Protein AF-A0A5K0UVN3-F1 (afdb_monomer_lite)

Structure (mmCIF, N/CA/C/O backbone):
data_AF-A0A5K0UVN3-F1
#
_entry.id   AF-A0A5K0UVN3-F1
#
loop_
_atom_site.group_PDB
_atom_site.id
_atom_site.type_symbol
_atom_site.label_atom_id
_atom_site.label_alt_id
_atom_site.label_comp_id
_atom_site.label_asym_id
_atom_site.label_entity_id
_atom_site.label_seq_id
_atom_site.pdbx_PDB_ins_code
_atom_site.Cartn_x
_atom_site.Cartn_y
_atom_site.Cartn_z
_atom_site.occupancy
_atom_site.B_iso_or_equiv
_atom_site.auth_seq_id
_atom_site.auth_comp_id
_atom_site.auth_asym_id
_atom_site.auth_atom_id
_atom_site.pdbx_PDB_model_num
ATOM 1 N N . TYR A 1 1 ? -5.359 -2.147 7.368 1.00 88.94 1 TYR A N 1
ATOM 2 C CA . TYR A 1 1 ? -5.674 -1.573 8.697 1.00 88.94 1 TYR A CA 1
ATOM 3 C C . TYR A 1 1 ? -7.165 -1.374 8.933 1.00 88.94 1 TYR A C 1
ATOM 5 O O . TYR A 1 1 ? -7.686 -2.011 9.836 1.00 88.94 1 TYR A O 1
ATOM 13 N N . LEU A 1 2 ? -7.871 -0.566 8.130 1.00 94.00 2 LEU A N 1
ATOM 14 C CA . LEU A 1 2 ? -9.303 -0.267 8.345 1.00 94.00 2 LEU A CA 1
ATOM 15 C C . LEU A 1 2 ? -10.205 -1.514 8.411 1.00 94.00 2 LEU A C 1
ATOM 17 O O . LEU A 1 2 ? -11.134 -1.569 9.212 1.00 94.00 2 LEU A O 1
ATOM 21 N N . SER A 1 3 ? -9.888 -2.531 7.608 1.00 93.94 3 SER A N 1
ATOM 22 C CA . SER A 1 3 ? -10.585 -3.822 7.547 1.00 93.94 3 SER A CA 1
ATOM 23 C C . SER A 1 3 ? -10.281 -4.769 8.719 1.00 93.94 3 SER A C 1
ATOM 25 O O . SER A 1 3 ? -10.856 -5.854 8.783 1.00 93.94 3 SER A O 1
ATOM 27 N N . ASN A 1 4 ? -9.357 -4.404 9.614 1.00 94.00 4 ASN A N 1
ATOM 28 C CA . ASN A 1 4 ? -8.764 -5.287 10.624 1.00 94.00 4 ASN A CA 1
ATOM 29 C C . ASN A 1 4 ? -8.261 -6.636 10.065 1.00 94.00 4 ASN A C 1
ATOM 31 O O . ASN A 1 4 ? -8.396 -7.669 10.703 1.00 94.00 4 ASN A O 1
ATOM 35 N N . GLY A 1 5 ? -7.710 -6.637 8.847 1.00 91.12 5 GLY A N 1
ATOM 36 C CA . GLY A 1 5 ? -7.170 -7.848 8.215 1.00 91.12 5 GLY A CA 1
ATOM 37 C C . GLY A 1 5 ? -8.176 -8.643 7.383 1.00 91.12 5 GLY A C 1
ATOM 38 O O . GLY A 1 5 ? -7.783 -9.593 6.723 1.00 91.12 5 GLY A O 1
ATOM 39 N N . ARG A 1 6 ? -9.450 -8.227 7.320 1.00 93.19 6 ARG A N 1
ATOM 40 C CA . ARG A 1 6 ? -10.454 -8.872 6.447 1.00 93.19 6 ARG A CA 1
ATOM 41 C C . ARG A 1 6 ? -10.160 -8.725 4.956 1.00 93.19 6 ARG A C 1
ATOM 43 O O . ARG A 1 6 ? -10.609 -9.541 4.163 1.00 93.19 6 ARG A O 1
ATOM 50 N N . PHE A 1 7 ? -9.435 -7.672 4.586 1.00 94.00 7 PHE A N 1
ATOM 51 C CA . PHE A 1 7 ? -8.921 -7.479 3.232 1.00 94.00 7 PHE A CA 1
ATOM 52 C C . PHE A 1 7 ? -7.403 -7.588 3.270 1.00 94.00 7 PHE A C 1
ATOM 54 O O . PHE A 1 7 ? -6.763 -6.864 4.042 1.00 94.00 7 PHE A O 1
ATOM 61 N N . ALA A 1 8 ? -6.862 -8.484 2.447 1.00 92.00 8 ALA A N 1
ATOM 62 C CA . ALA A 1 8 ? -5.431 -8.659 2.265 1.00 92.00 8 ALA A CA 1
ATOM 63 C C . ALA A 1 8 ? -4.870 -7.565 1.347 1.00 92.00 8 ALA A C 1
ATOM 65 O O . ALA A 1 8 ? -5.533 -7.128 0.405 1.00 92.00 8 ALA A O 1
ATOM 66 N N . ALA A 1 9 ? -3.646 -7.119 1.628 1.00 90.75 9 ALA A N 1
ATOM 67 C CA . ALA A 1 9 ? -2.894 -6.320 0.670 1.00 90.75 9 ALA A CA 1
ATOM 68 C C . ALA A 1 9 ? -2.418 -7.236 -0.466 1.00 90.75 9 ALA A C 1
ATOM 70 O O . ALA A 1 9 ? -1.975 -8.351 -0.204 1.00 90.75 9 ALA A O 1
ATOM 71 N N . ALA A 1 10 ? -2.519 -6.774 -1.712 1.00 93.12 10 ALA A N 1
ATOM 72 C CA . ALA A 1 10 ? -2.035 -7.536 -2.854 1.00 93.12 10 ALA A CA 1
ATOM 73 C C . ALA A 1 10 ? -0.509 -7.430 -2.947 1.00 93.12 10 ALA A C 1
ATOM 75 O O . ALA A 1 10 ? 0.027 -6.352 -3.220 1.00 93.12 10 ALA A O 1
ATOM 76 N N . GLU A 1 11 ? 0.179 -8.550 -2.755 1.00 93.62 11 GLU A N 1
ATOM 77 C CA . GLU A 1 11 ? 1.582 -8.682 -3.132 1.00 93.62 11 GLU A CA 1
ATOM 78 C C . GLU A 1 11 ? 1.661 -8.814 -4.652 1.00 93.62 11 GLU A C 1
ATOM 80 O O . GLU A 1 11 ? 1.039 -9.691 -5.252 1.00 93.62 11 GLU A O 1
ATOM 85 N N . HIS A 1 12 ? 2.375 -7.894 -5.289 1.00 94.25 12 HIS A N 1
ATOM 86 C CA . HIS A 1 12 ? 2.525 -7.863 -6.735 1.00 94.25 12 HIS A CA 1
ATOM 87 C C . HIS A 1 12 ? 3.942 -7.431 -7.096 1.00 94.25 12 HIS A C 1
ATOM 89 O O . HIS A 1 12 ? 4.569 -6.642 -6.392 1.00 94.25 12 HIS A O 1
ATOM 95 N N . GLN A 1 13 ? 4.439 -7.964 -8.208 1.00 96.06 13 GLN A N 1
ATOM 96 C CA . GLN A 1 13 ? 5.756 -7.659 -8.752 1.00 96.06 13 GLN A CA 1
ATOM 97 C C . GLN A 1 13 ? 5.655 -7.469 -10.262 1.00 96.06 13 GLN A C 1
ATOM 99 O O . GLN A 1 13 ? 4.779 -8.041 -10.914 1.00 96.06 13 GLN A O 1
ATOM 104 N N . VAL A 1 14 ? 6.574 -6.687 -10.819 1.00 95.94 14 VAL A N 1
ATOM 105 C CA . VAL A 1 14 ? 6.713 -6.515 -12.265 1.00 95.94 14 VAL A CA 1
ATOM 106 C C . VAL A 1 14 ? 8.041 -7.123 -12.682 1.00 95.94 14 VAL A C 1
ATOM 108 O O . VAL A 1 14 ? 9.082 -6.797 -12.119 1.00 95.94 14 VAL A O 1
ATOM 111 N N . VAL A 1 15 ? 7.993 -8.016 -13.668 1.00 96.00 15 VAL A N 1
ATOM 112 C CA . VAL A 1 15 ? 9.179 -8.667 -14.231 1.00 96.00 15 VAL A CA 1
ATOM 113 C C . VAL A 1 15 ? 9.566 -7.974 -15.535 1.00 96.00 15 VAL A C 1
ATOM 115 O O . VAL A 1 15 ? 8.702 -7.498 -16.275 1.00 96.00 15 VAL A O 1
ATOM 118 N N . VAL A 1 16 ? 10.867 -7.907 -15.812 1.00 95.88 16 VAL A N 1
ATOM 119 C CA . VAL A 1 16 ? 11.391 -7.304 -17.043 1.00 95.88 16 VAL A CA 1
ATOM 120 C C . VAL A 1 16 ? 11.118 -8.188 -18.260 1.00 95.88 16 VAL A C 1
ATOM 122 O O . VAL A 1 16 ? 11.041 -9.411 -18.154 1.00 95.88 16 VAL A O 1
ATOM 125 N N . ASN A 1 17 ? 10.997 -7.560 -19.428 1.00 96.94 17 ASN A N 1
ATOM 126 C CA . ASN A 1 17 ? 10.906 -8.246 -20.712 1.00 96.94 17 ASN A CA 1
ATOM 127 C C . ASN A 1 17 ? 12.207 -8.022 -21.502 1.00 96.94 17 ASN A C 1
ATOM 129 O O . ASN A 1 17 ? 12.708 -6.901 -21.549 1.00 96.94 17 ASN A O 1
ATOM 133 N N . SER A 1 18 ? 12.760 -9.080 -22.102 1.00 96.69 18 SER A N 1
ATOM 134 C CA . SER A 1 18 ? 14.049 -9.039 -22.811 1.00 96.69 18 SER A CA 1
ATOM 135 C C . SER A 1 18 ? 13.973 -8.520 -24.252 1.00 96.69 18 SER A C 1
ATOM 137 O O . SER A 1 18 ? 15.014 -8.326 -24.873 1.00 96.69 18 SER A O 1
ATOM 139 N N . VAL A 1 19 ? 12.772 -8.319 -24.800 1.00 97.19 19 VAL A N 1
ATOM 140 C CA . VAL A 1 19 ? 12.541 -8.061 -26.234 1.00 97.19 19 VAL A CA 1
ATOM 141 C C . VAL A 1 19 ? 11.814 -6.738 -26.481 1.00 97.19 19 VAL A C 1
ATOM 143 O O . VAL A 1 19 ? 12.033 -6.091 -27.501 1.00 97.19 19 VAL A O 1
ATOM 146 N N . SER A 1 20 ? 10.951 -6.310 -25.561 1.00 96.56 20 SER A N 1
ATOM 147 C CA . SER A 1 20 ? 10.085 -5.144 -25.735 1.00 96.56 20 SER A CA 1
ATOM 148 C C . SER A 1 20 ? 10.011 -4.288 -24.477 1.00 96.56 20 SER A C 1
ATOM 150 O O . SER A 1 20 ? 9.989 -4.809 -23.362 1.00 96.56 20 SER A O 1
ATOM 152 N N . GLY A 1 21 ? 9.868 -2.975 -24.659 1.00 96.69 21 GLY A N 1
ATOM 153 C CA . GLY A 1 21 ? 9.541 -2.063 -23.567 1.00 96.69 21 GLY A CA 1
ATOM 154 C C . GLY A 1 21 ? 8.130 -2.304 -23.020 1.00 96.69 21 GLY A C 1
ATOM 155 O O . GLY A 1 21 ? 7.214 -2.653 -23.763 1.00 96.69 21 GLY A O 1
ATOM 156 N N . ARG A 1 22 ? 7.947 -2.087 -21.713 1.00 96.81 22 ARG A N 1
ATOM 157 C CA . ARG A 1 22 ? 6.640 -2.104 -21.042 1.00 96.81 22 ARG A CA 1
ATOM 158 C C . ARG A 1 22 ? 6.391 -0.744 -20.400 1.00 96.81 22 ARG A C 1
ATOM 160 O O . ARG A 1 22 ? 7.228 -0.274 -19.637 1.00 96.81 22 ARG A O 1
ATOM 167 N N . LEU A 1 23 ? 5.220 -0.164 -20.656 1.00 96.75 23 LEU A N 1
ATOM 168 C CA . LEU A 1 23 ? 4.744 1.053 -20.000 1.00 96.75 23 LEU A CA 1
ATOM 169 C C . LEU A 1 23 ? 3.459 0.747 -19.226 1.00 96.75 23 LEU A C 1
ATOM 171 O O . LEU A 1 23 ? 2.550 0.112 -19.758 1.00 96.75 23 LEU A O 1
ATOM 175 N N . SER A 1 24 ? 3.385 1.201 -17.978 1.00 96.44 24 SER A N 1
ATOM 176 C CA . SER A 1 24 ? 2.156 1.209 -17.183 1.00 96.44 24 SER A CA 1
ATOM 177 C C . SER A 1 24 ? 1.981 2.558 -16.498 1.00 96.44 24 SER A C 1
ATOM 179 O O . SER A 1 24 ? 2.962 3.235 -16.193 1.00 96.44 24 SER A O 1
ATOM 181 N N . VAL A 1 25 ? 0.725 2.934 -16.269 1.00 96.88 25 VAL A N 1
ATOM 182 C CA . VAL A 1 25 ? 0.337 4.142 -15.539 1.00 96.88 25 VAL A CA 1
ATOM 183 C C . VAL A 1 25 ? -0.610 3.714 -14.430 1.00 96.88 25 VAL A C 1
ATOM 185 O O . VAL A 1 25 ? -1.683 3.188 -14.716 1.00 96.88 25 VAL A O 1
ATOM 188 N N . ASP A 1 26 ? -0.213 3.959 -13.185 1.00 95.12 26 ASP A N 1
ATOM 189 C CA . ASP A 1 26 ? -0.990 3.593 -12.006 1.00 95.12 26 ASP A CA 1
ATOM 190 C C . ASP A 1 26 ? -1.444 4.850 -11.260 1.00 95.12 26 ASP A C 1
ATOM 192 O O . ASP A 1 26 ? -0.658 5.763 -11.000 1.00 95.12 26 ASP A O 1
ATOM 196 N N . ALA A 1 27 ? -2.722 4.883 -10.885 1.00 96.62 27 ALA A N 1
ATOM 197 C CA . ALA A 1 27 ? -3.282 5.913 -10.020 1.00 96.62 27 ALA A CA 1
ATOM 198 C C . ALA A 1 27 ? -3.476 5.339 -8.614 1.00 96.62 27 ALA A C 1
ATOM 200 O O . ALA A 1 27 ? -4.324 4.471 -8.392 1.00 96.62 27 ALA A O 1
ATOM 201 N N . VAL A 1 28 ? -2.696 5.830 -7.650 1.00 93.50 28 VAL A N 1
ATOM 202 C CA . VAL A 1 28 ? -2.765 5.366 -6.262 1.00 93.50 28 VAL A CA 1
ATOM 203 C C . VAL A 1 28 ? -3.521 6.378 -5.411 1.00 93.50 28 VAL A C 1
ATOM 205 O O . VAL A 1 28 ? -3.122 7.535 -5.298 1.00 93.50 28 VAL A O 1
ATOM 208 N N . HIS A 1 29 ? -4.606 5.926 -4.786 1.00 95.38 29 HIS A N 1
ATOM 209 C CA . HIS A 1 29 ? -5.451 6.756 -3.934 1.00 95.38 29 HIS A CA 1
ATOM 210 C C . HIS A 1 29 ? -5.160 6.485 -2.460 1.00 95.38 29 HIS A C 1
ATOM 212 O O . HIS A 1 29 ? -5.230 5.345 -1.996 1.00 95.38 29 HIS A O 1
ATOM 218 N N . TYR A 1 30 ? -4.878 7.551 -1.715 1.00 94.38 30 TYR A N 1
ATOM 219 C CA . TYR A 1 30 ? -4.590 7.499 -0.287 1.00 94.38 30 TYR A CA 1
ATOM 220 C C . TYR A 1 30 ? -5.516 8.430 0.508 1.00 94.38 30 TYR A C 1
ATOM 222 O O . TYR A 1 30 ? -6.021 9.410 -0.044 1.00 94.38 30 TYR A O 1
ATOM 230 N N . PRO A 1 31 ? -5.733 8.163 1.810 1.00 96.25 31 PRO A N 1
ATOM 231 C CA . PRO A 1 31 ? -6.376 9.117 2.708 1.00 96.25 31 PRO A CA 1
ATOM 232 C C . PRO A 1 31 ? -5.594 10.434 2.817 1.00 96.25 31 PRO A C 1
ATOM 234 O O . PRO A 1 31 ? -4.387 10.484 2.577 1.00 96.25 31 PRO A O 1
ATOM 237 N N . ALA A 1 32 ? -6.268 11.491 3.276 1.00 97.88 32 ALA A N 1
ATOM 238 C CA . ALA A 1 32 ? -5.594 12.723 3.680 1.00 97.88 32 ALA A CA 1
ATOM 239 C C . ALA A 1 32 ? -4.555 12.441 4.785 1.00 97.88 32 ALA A C 1
ATOM 241 O O . ALA A 1 32 ? -4.769 11.573 5.631 1.00 97.88 32 ALA A O 1
ATOM 242 N N . LYS A 1 33 ? -3.444 13.188 4.812 1.00 97.25 33 LYS A N 1
ATOM 243 C CA . LYS A 1 33 ? -2.307 12.947 5.728 1.00 97.25 33 LYS A CA 1
ATOM 244 C C . LYS A 1 33 ? -2.722 12.890 7.204 1.00 97.25 33 LYS A C 1
ATOM 246 O O . LYS A 1 33 ? -2.284 12.009 7.938 1.00 97.25 33 LYS A O 1
ATOM 251 N N . GLN A 1 34 ? -3.617 13.787 7.597 1.00 97.69 34 GLN A N 1
ATOM 252 C CA . GLN A 1 34 ? -4.183 13.933 8.936 1.00 97.69 34 GLN A CA 1
ATOM 253 C C . GLN A 1 34 ? -5.334 12.961 9.243 1.00 97.69 34 GLN A C 1
ATOM 255 O O . GLN A 1 34 ? -5.832 12.932 10.369 1.00 97.69 34 GLN A O 1
ATOM 260 N N . ALA A 1 35 ? -5.800 12.185 8.259 1.00 97.19 35 ALA A N 1
ATOM 261 C CA . ALA A 1 35 ? -6.876 11.229 8.474 1.00 97.19 35 ALA A CA 1
ATOM 262 C C . ALA A 1 35 ? -6.429 10.143 9.458 1.00 97.19 35 ALA A C 1
ATOM 264 O O . ALA A 1 35 ? -5.319 9.617 9.359 1.00 97.19 35 ALA A O 1
ATOM 265 N N . ARG A 1 36 ? -7.309 9.789 10.398 1.00 95.94 36 ARG A N 1
ATOM 266 C CA . ARG A 1 36 ? -7.039 8.730 11.372 1.00 95.94 36 ARG A CA 1
ATOM 267 C C . ARG A 1 36 ? -7.195 7.351 10.738 1.00 95.94 36 ARG A C 1
ATOM 269 O O . ARG A 1 36 ? -8.217 7.041 10.132 1.00 95.94 36 ARG A O 1
ATOM 276 N N . VAL A 1 37 ? -6.195 6.506 10.943 1.00 95.00 37 VAL A N 1
ATOM 277 C CA . VAL A 1 37 ? -6.167 5.100 10.561 1.00 95.00 37 VAL A CA 1
ATOM 278 C C . VAL A 1 37 ? -6.409 4.256 11.807 1.00 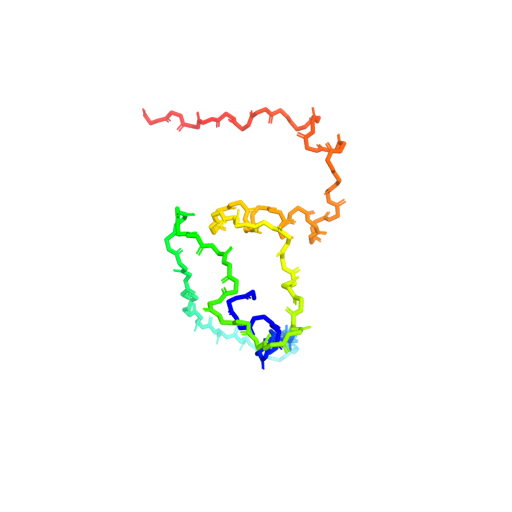95.00 37 VAL A C 1
ATOM 280 O O . VAL A 1 37 ? -5.585 4.214 12.719 1.00 95.00 37 VAL A O 1
ATOM 283 N N . GLN A 1 38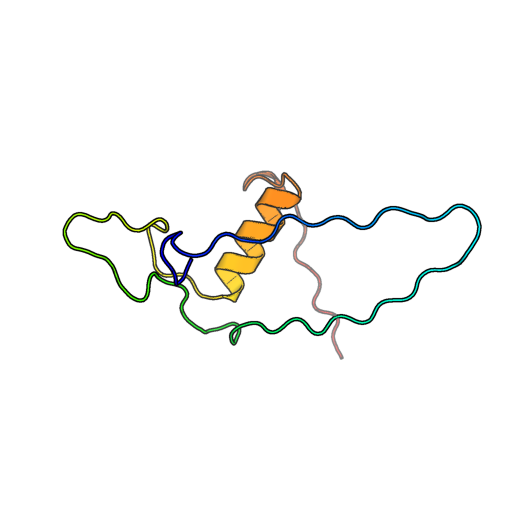 ? -7.551 3.571 11.824 1.00 94.06 38 GLN A N 1
ATOM 284 C CA . GLN A 1 38 ? -7.941 2.594 12.840 1.00 94.06 38 GLN A CA 1
ATOM 285 C C . GLN A 1 38 ? -8.950 1.590 12.265 1.00 94.06 38 GLN A C 1
ATOM 287 O O . GLN A 1 38 ? -9.557 1.884 11.229 1.00 94.06 38 GLN A O 1
ATOM 292 N N . PRO A 1 39 ? -9.126 0.400 12.873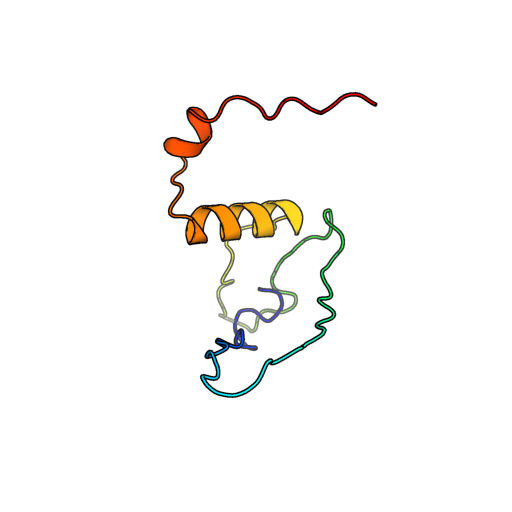 1.00 94.94 39 PRO A N 1
ATOM 293 C CA . PRO A 1 39 ? -10.187 -0.516 12.478 1.00 94.94 39 PRO A CA 1
ATOM 294 C C . PRO A 1 39 ? -11.543 0.189 12.543 1.00 94.94 39 PRO A C 1
ATOM 296 O O . PRO A 1 39 ? -11.894 0.755 13.576 1.00 94.94 39 PRO A O 1
ATOM 299 N N . LEU A 1 40 ? -12.307 0.161 11.449 1.00 92.81 40 LEU A N 1
ATOM 300 C CA . LEU A 1 40 ? -13.629 0.805 11.411 1.00 92.81 40 LEU A CA 1
ATOM 301 C C . LEU A 1 40 ? -14.690 -0.020 12.143 1.00 92.81 40 LEU A C 1
ATOM 303 O O . LEU A 1 40 ? -15.678 0.519 12.633 1.00 92.81 40 LEU A O 1
ATOM 307 N N . LYS A 1 41 ? -14.494 -1.340 12.196 1.00 90.62 41 LYS A N 1
ATOM 308 C CA . LYS A 1 41 ? -15.394 -2.281 12.856 1.00 90.62 41 LYS A CA 1
ATOM 309 C C . LYS A 1 41 ? -14.605 -3.469 13.395 1.00 90.62 41 LYS A C 1
ATOM 311 O O . LYS A 1 41 ? -13.792 -4.056 12.678 1.00 90.62 41 LYS A O 1
ATOM 316 N N . LEU A 1 42 ? -14.893 -3.832 14.640 1.00 92.12 42 LEU A N 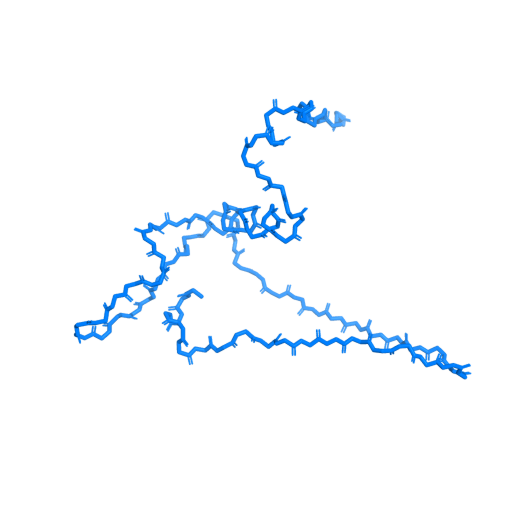1
ATOM 317 C CA . LEU A 1 42 ? -14.421 -5.055 15.282 1.00 92.12 42 LEU A CA 1
ATOM 318 C C . LEU A 1 42 ? -15.631 -5.933 15.607 1.00 92.12 42 LEU A C 1
ATOM 320 O O . LEU A 1 42 ? -16.672 -5.436 16.040 1.00 92.12 42 LEU A O 1
ATOM 324 N N . ALA A 1 43 ? -15.512 -7.233 15.367 1.00 90.06 43 ALA A N 1
ATOM 325 C CA . ALA A 1 43 ? -16.474 -8.216 15.840 1.00 90.06 43 ALA A CA 1
ATOM 326 C C . ALA A 1 43 ? -16.260 -8.488 17.339 1.00 90.06 43 ALA A C 1
ATOM 328 O O . ALA A 1 43 ? -15.200 -8.203 17.901 1.00 90.06 43 ALA A O 1
ATOM 329 N N . LYS A 1 44 ? -17.267 -9.063 18.006 1.00 92.75 44 LYS A N 1
ATOM 330 C CA . LYS A 1 44 ? -17.154 -9.435 19.421 1.00 92.75 44 LYS A CA 1
ATOM 331 C C . LYS A 1 44 ? -15.982 -10.408 19.611 1.00 92.75 44 LYS A C 1
ATOM 333 O O . LYS A 1 44 ? -15.947 -11.456 18.977 1.00 92.75 44 LYS A O 1
ATOM 338 N N . GLY A 1 45 ? -15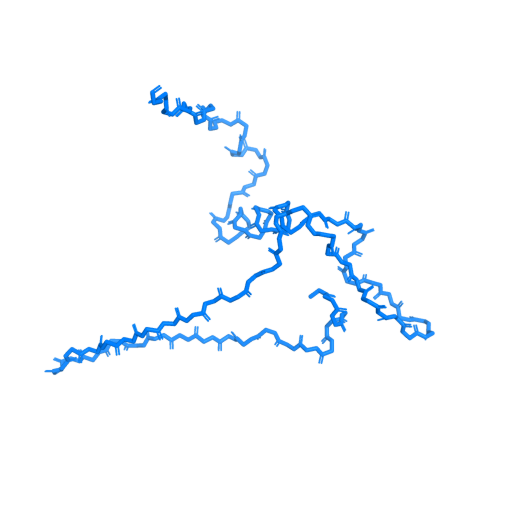.050 -10.055 20.495 1.00 91.81 45 GLY A N 1
ATOM 339 C CA . GLY A 1 45 ? -13.857 -10.858 20.791 1.00 91.81 45 GLY A CA 1
ATOM 340 C C . GLY A 1 45 ? -12.684 -10.664 19.822 1.00 91.81 45 GLY A C 1
ATOM 341 O O . GLY A 1 45 ? -11.624 -11.246 20.040 1.00 91.81 45 GLY A O 1
ATOM 342 N N . GLU A 1 46 ? -12.830 -9.838 18.784 1.00 92.50 46 GLU A N 1
ATOM 343 C CA . GLU A 1 46 ? -11.752 -9.547 17.841 1.00 92.50 46 GLU A CA 1
ATOM 344 C C . GLU A 1 46 ? -10.778 -8.512 18.418 1.00 92.50 46 GLU A C 1
ATOM 346 O O . GLU A 1 46 ? -11.183 -7.455 18.908 1.00 92.50 46 GLU A O 1
ATOM 351 N N . LYS A 1 47 ? -9.476 -8.802 18.335 1.00 92.19 47 LYS A N 1
ATOM 352 C CA . LYS A 1 47 ? -8.427 -7.865 18.746 1.00 92.19 47 LYS A CA 1
ATOM 353 C C . LYS A 1 47 ? -8.036 -6.959 17.571 1.00 92.19 47 LYS A C 1
ATOM 355 O O . LYS A 1 47 ? -7.923 -7.445 16.442 1.00 92.19 47 LYS A O 1
ATOM 360 N N . PRO A 1 48 ? -7.805 -5.658 17.806 1.00 91.81 48 PRO A N 1
ATOM 361 C CA . PRO A 1 48 ? -7.336 -4.764 16.759 1.00 91.81 48 PRO A CA 1
ATOM 362 C C . PRO A 1 48 ? -5.891 -5.101 16.366 1.00 91.81 48 PRO A C 1
ATOM 364 O O . PRO A 1 48 ? -5.039 -5.308 17.228 1.00 91.81 48 PRO A O 1
ATOM 367 N N . LEU A 1 49 ? -5.608 -5.116 15.061 1.00 89.50 49 LEU A N 1
ATOM 368 C CA . LEU A 1 49 ? -4.255 -5.331 14.528 1.00 89.50 49 LEU A CA 1
ATOM 369 C C . LEU A 1 49 ? -3.319 -4.141 14.766 1.00 89.50 49 LEU A C 1
ATOM 371 O O . LEU A 1 49 ? -2.103 -4.296 14.715 1.00 89.50 49 LEU A O 1
ATOM 375 N N . ILE A 1 50 ? -3.876 -2.952 14.996 1.00 86.94 50 ILE A N 1
ATOM 376 C CA . ILE A 1 50 ? -3.106 -1.782 15.416 1.00 86.94 50 ILE A CA 1
ATOM 377 C C . ILE A 1 50 ? -3.468 -1.427 16.847 1.00 86.94 50 ILE A C 1
ATOM 379 O O . ILE A 1 50 ? -4.640 -1.346 17.207 1.00 86.94 50 ILE A O 1
ATOM 383 N N . HIS A 1 51 ? -2.445 -1.210 17.666 1.00 82.44 51 HIS A N 1
ATOM 384 C CA . HIS A 1 51 ? -2.623 -0.963 19.095 1.00 82.44 51 HIS A CA 1
ATOM 385 C C . HIS A 1 51 ? -3.043 0.477 19.415 1.00 82.44 51 HIS A C 1
ATOM 387 O O . HIS A 1 51 ? -3.566 0.726 20.497 1.00 82.44 51 HIS A O 1
ATOM 393 N N . ARG A 1 52 ? -2.832 1.422 18.489 1.00 88.25 52 ARG A N 1
ATOM 394 C CA . ARG A 1 52 ? -3.233 2.827 18.638 1.00 88.25 52 ARG A CA 1
ATOM 395 C C . ARG A 1 52 ? -3.775 3.396 17.330 1.00 88.25 52 ARG A C 1
ATOM 397 O O . ARG A 1 52 ? -3.410 2.927 16.254 1.00 88.25 52 ARG A O 1
ATOM 404 N N . SER A 1 53 ? -4.616 4.424 17.439 1.00 91.25 53 SER A N 1
ATOM 405 C CA . SER A 1 53 ? -4.977 5.273 16.299 1.00 91.25 53 SER A CA 1
ATOM 406 C C . SER A 1 53 ? -3.741 6.052 15.859 1.00 91.25 53 SER A C 1
ATOM 408 O O . SER A 1 53 ? -3.091 6.685 16.687 1.00 91.25 53 SER A O 1
ATOM 410 N N . LEU A 1 54 ? -3.459 6.036 14.561 1.00 94.81 54 LEU A N 1
ATOM 411 C CA . LEU A 1 54 ? -2.385 6.801 13.922 1.00 94.81 54 LEU A CA 1
ATOM 412 C C . LEU A 1 54 ? -2.998 7.745 12.892 1.00 94.81 54 LEU A C 1
ATOM 414 O O . LEU A 1 54 ? -4.086 7.479 12.387 1.00 94.81 54 LEU A O 1
ATOM 418 N N . THR A 1 55 ? -2.317 8.821 12.539 1.00 97.25 55 THR A N 1
ATOM 419 C CA . THR A 1 55 ? -2.572 9.533 11.284 1.00 97.25 55 THR A CA 1
ATOM 420 C C . THR A 1 55 ? -2.055 8.709 10.100 1.00 97.25 55 THR A C 1
ATOM 422 O O . THR A 1 55 ? -1.168 7.862 10.246 1.00 97.25 55 THR A O 1
ATOM 425 N N . PHE A 1 56 ? -2.596 8.942 8.903 1.00 96.06 56 PHE A N 1
ATOM 426 C CA . PHE A 1 56 ? -2.099 8.289 7.692 1.00 96.06 56 PHE A CA 1
ATOM 427 C C . PHE A 1 56 ? -0.618 8.609 7.445 1.00 96.06 56 PHE A C 1
ATOM 429 O O . PHE A 1 56 ? 0.137 7.725 7.042 1.00 96.06 56 PHE A O 1
ATOM 436 N N . GLN A 1 57 ? -0.186 9.837 7.749 1.00 96.94 57 GLN A N 1
ATOM 437 C CA . GLN A 1 57 ? 1.214 10.244 7.651 1.00 96.94 57 GLN A CA 1
ATOM 438 C C . GLN A 1 57 ? 2.132 9.431 8.574 1.00 96.94 57 GLN A C 1
ATOM 440 O O . GLN A 1 57 ? 3.132 8.899 8.098 1.00 96.94 57 GLN A O 1
ATOM 445 N N . GLU A 1 58 ? 1.788 9.276 9.856 1.00 95.75 58 GLU A N 1
ATOM 446 C CA . GLU A 1 58 ? 2.574 8.459 10.797 1.00 95.75 58 GLU A CA 1
ATOM 447 C C . GLU A 1 58 ? 2.657 7.003 10.332 1.00 95.75 58 GLU A C 1
ATOM 449 O O . GLU A 1 58 ? 3.744 6.437 10.249 1.00 95.75 58 GLU A O 1
ATOM 454 N N . MET A 1 59 ? 1.518 6.413 9.955 1.00 94.19 59 MET A N 1
ATOM 455 C CA . MET A 1 59 ? 1.460 5.035 9.463 1.00 94.19 59 MET A CA 1
ATOM 456 C C . MET A 1 59 ? 2.335 4.839 8.215 1.00 94.19 59 MET A C 1
ATOM 458 O O . MET A 1 59 ? 3.031 3.831 8.096 1.00 94.19 59 MET A O 1
ATOM 462 N N . TYR A 1 60 ? 2.299 5.785 7.274 1.00 93.56 60 TYR A N 1
ATOM 463 C CA . TYR A 1 60 ? 3.099 5.724 6.053 1.00 93.56 60 TYR A CA 1
ATOM 464 C C . TYR A 1 60 ? 4.603 5.802 6.346 1.00 93.56 60 TYR A C 1
ATOM 466 O O . TYR A 1 60 ? 5.369 5.010 5.796 1.00 93.56 60 TYR A O 1
ATOM 474 N N . LEU A 1 61 ? 5.021 6.706 7.237 1.00 93.94 61 LEU A N 1
ATOM 475 C CA . LEU A 1 61 ? 6.421 6.844 7.645 1.00 93.94 61 LEU A CA 1
ATOM 476 C C . LEU A 1 61 ? 6.920 5.605 8.403 1.00 93.94 61 LEU A C 1
ATOM 478 O O . LEU A 1 61 ? 7.983 5.084 8.072 1.00 93.94 61 LEU A O 1
ATOM 482 N N . GLU A 1 62 ? 6.135 5.077 9.350 1.00 91.12 62 GLU A N 1
ATOM 483 C CA . GLU A 1 62 ? 6.467 3.840 10.072 1.00 91.12 62 GLU A CA 1
ATOM 484 C C . GLU A 1 62 ? 6.602 2.641 9.117 1.00 91.12 62 GLU A C 1
ATOM 486 O O . GLU A 1 62 ? 7.526 1.833 9.254 1.00 91.12 62 GLU A O 1
ATOM 491 N N . LYS A 1 63 ? 5.702 2.529 8.126 1.00 89.44 63 LYS A N 1
ATOM 492 C CA . LYS A 1 63 ? 5.760 1.474 7.106 1.00 89.44 63 LYS A CA 1
ATOM 493 C C . LYS A 1 63 ? 7.027 1.595 6.257 1.00 89.44 63 LYS A C 1
ATOM 495 O O . LYS A 1 63 ? 7.743 0.608 6.113 1.00 89.44 63 LYS A O 1
ATOM 500 N N . LYS A 1 64 ? 7.329 2.793 5.747 1.00 90.62 64 LYS A N 1
ATOM 501 C CA . LYS A 1 64 ? 8.530 3.029 4.935 1.00 90.62 64 LYS A CA 1
ATOM 502 C C . LYS A 1 64 ? 9.821 2.760 5.697 1.00 90.62 64 LYS A C 1
ATOM 504 O O . LYS A 1 64 ? 10.708 2.110 5.158 1.00 90.62 64 LYS A O 1
ATOM 509 N N . ALA A 1 65 ? 9.924 3.222 6.942 1.00 91.44 65 ALA A N 1
ATOM 510 C CA . ALA A 1 65 ? 11.100 2.971 7.771 1.00 91.44 65 ALA A CA 1
ATOM 511 C C . ALA A 1 65 ? 11.350 1.465 7.936 1.00 91.44 65 ALA A C 1
ATOM 513 O O . ALA A 1 65 ? 12.472 1.000 7.754 1.00 91.44 65 ALA A O 1
ATOM 514 N N . ARG A 1 66 ? 10.285 0.688 8.183 1.00 88.69 66 ARG A N 1
ATOM 515 C CA . ARG A 1 66 ? 10.366 -0.774 8.284 1.00 88.69 66 ARG A CA 1
ATOM 516 C C . ARG A 1 66 ? 10.831 -1.431 6.983 1.00 88.69 66 ARG A C 1
ATOM 518 O O . ARG A 1 66 ? 11.667 -2.324 7.040 1.00 88.69 66 ARG A O 1
ATOM 525 N N . GLU A 1 67 ? 10.292 -1.016 5.839 1.00 87.50 67 GLU A N 1
ATOM 526 C CA . GLU A 1 67 ? 10.663 -1.563 4.522 1.00 87.50 67 GLU A CA 1
ATOM 527 C C . GLU A 1 67 ? 12.119 -1.258 4.155 1.00 87.50 67 GLU A C 1
ATOM 529 O O . GLU A 1 67 ? 12.790 -2.091 3.555 1.00 87.50 67 GLU A O 1
ATOM 534 N N . LEU A 1 68 ? 12.627 -0.097 4.572 1.00 89.62 68 LEU A N 1
ATOM 535 C CA . LEU A 1 68 ? 14.030 0.284 4.409 1.00 89.62 68 LEU A CA 1
ATOM 536 C C . LEU A 1 68 ? 14.961 -0.366 5.445 1.00 89.62 68 LEU A C 1
ATOM 538 O O . LEU A 1 68 ? 16.166 -0.134 5.411 1.00 89.62 68 LEU A O 1
ATOM 542 N N . GLY A 1 69 ? 14.423 -1.147 6.387 1.00 88.38 69 GLY A N 1
ATOM 543 C CA . GLY A 1 69 ? 15.196 -1.722 7.487 1.00 88.38 69 GLY A CA 1
ATOM 544 C C . GLY A 1 69 ? 15.738 -0.685 8.477 1.00 88.38 69 GLY A C 1
ATOM 545 O O . GLY A 1 69 ? 16.609 -1.016 9.276 1.00 88.38 69 GLY A O 1
ATOM 546 N N . LEU A 1 70 ? 15.235 0.553 8.448 1.00 76.94 70 LEU A N 1
ATOM 547 C CA . LEU A 1 70 ? 15.661 1.620 9.348 1.00 76.94 70 LEU A CA 1
ATOM 548 C C . LEU A 1 70 ? 15.073 1.368 10.736 1.00 76.94 70 LEU A C 1
ATOM 550 O O . LEU A 1 70 ? 13.853 1.380 10.933 1.00 76.94 70 LEU A O 1
ATOM 554 N N . THR A 1 71 ? 15.941 1.142 11.718 1.00 64.44 71 THR A N 1
ATOM 555 C CA . THR A 1 71 ? 15.527 1.087 13.118 1.00 64.44 71 THR A CA 1
ATOM 556 C C . THR A 1 71 ? 15.493 2.499 13.698 1.00 64.44 71 THR A C 1
ATOM 558 O O . THR A 1 71 ? 16.126 3.426 13.196 1.00 64.44 71 THR A O 1
ATOM 561 N N . THR A 1 72 ? 14.782 2.701 14.806 1.00 56.28 72 THR A N 1
ATOM 562 C CA . THR A 1 72 ? 14.747 3.991 15.522 1.00 56.28 72 THR A CA 1
ATOM 563 C C . THR A 1 72 ? 16.125 4.485 15.990 1.00 56.28 72 THR A C 1
ATOM 565 O O . THR A 1 72 ? 16.245 5.641 16.391 1.00 56.28 72 THR A O 1
ATOM 568 N N . ARG A 1 73 ? 17.172 3.648 15.930 1.00 50.16 73 ARG A N 1
ATOM 569 C CA . ARG A 1 73 ? 18.565 4.057 16.164 1.00 50.16 73 ARG A CA 1
ATOM 570 C C . ARG A 1 73 ? 19.164 4.808 14.972 1.00 50.16 73 ARG A C 1
ATOM 572 O O . ARG A 1 73 ? 19.939 5.731 15.193 1.00 50.16 73 ARG A O 1
ATOM 579 N N . ASP A 1 74 ? 18.740 4.480 13.756 1.00 48.38 74 ASP A N 1
ATOM 580 C CA . ASP A 1 74 ? 19.276 5.028 12.502 1.00 48.38 74 ASP A CA 1
ATOM 581 C C . ASP A 1 74 ? 18.592 6.350 12.115 1.00 48.38 74 ASP A C 1
ATOM 583 O O . ASP A 1 74 ? 19.197 7.238 11.527 1.00 48.38 74 ASP A O 1
ATOM 587 N N . ALA A 1 75 ? 17.333 6.540 12.524 1.00 48.53 75 ALA A N 1
ATOM 588 C CA . ALA A 1 75 ? 16.616 7.807 12.345 1.00 48.53 75 ALA A CA 1
ATOM 589 C C . ALA A 1 75 ? 17.151 8.944 13.240 1.00 48.53 75 ALA A C 1
ATOM 591 O O . ALA A 1 75 ? 16.883 10.112 12.981 1.00 48.53 75 ALA A O 1
ATOM 592 N N . LYS A 1 76 ? 17.896 8.616 14.306 1.00 45.25 76 LYS A N 1
ATOM 593 C CA . LYS A 1 76 ? 18.479 9.598 15.236 1.00 45.25 76 LYS A CA 1
ATOM 594 C C . LYS A 1 76 ? 19.845 10.128 14.775 1.00 45.25 76 LYS A C 1
ATOM 596 O O . LYS A 1 76 ? 20.340 11.082 15.368 1.00 45.25 76 LYS A O 1
ATOM 601 N N . SER A 1 77 ? 20.449 9.504 13.761 1.00 42.75 77 SER A N 1
ATOM 602 C CA . SER A 1 77 ? 21.716 9.912 13.136 1.00 42.75 77 SER A CA 1
ATOM 603 C C . SER A 1 77 ? 21.535 10.569 11.765 1.00 42.75 77 SER A C 1
ATOM 605 O O . SER A 1 77 ? 22.507 11.086 11.217 1.00 42.75 77 SER A O 1
ATOM 607 N N . ALA A 1 78 ? 20.316 10.582 11.218 1.00 44.47 78 ALA A N 1
ATOM 608 C CA . ALA A 1 78 ? 20.007 11.349 10.021 1.00 44.47 78 ALA A CA 1
ATOM 609 C C . ALA A 1 78 ? 19.982 12.850 10.376 1.00 44.47 78 ALA A C 1
ATOM 611 O O . ALA A 1 78 ? 19.243 13.236 11.290 1.00 44.47 78 ALA A O 1
ATOM 612 N N . PRO A 1 79 ? 20.793 13.703 9.718 1.00 43.72 79 PRO A N 1
ATOM 613 C CA . PRO A 1 79 ? 20.685 15.143 9.902 1.00 43.72 79 PRO A CA 1
ATOM 614 C C . PRO A 1 79 ? 19.273 15.592 9.497 1.00 43.72 79 PRO A C 1
ATOM 616 O O . PRO A 1 79 ? 18.690 14.986 8.596 1.00 43.72 79 PRO A O 1
ATOM 619 N N . PRO A 1 80 ? 18.698 16.607 10.167 1.00 45.00 80 PRO A N 1
ATOM 620 C CA . PRO A 1 80 ? 17.393 17.125 9.781 1.00 45.00 80 PRO A CA 1
ATOM 621 C C . PRO A 1 80 ? 17.442 17.533 8.308 1.00 45.00 80 PRO A C 1
ATOM 623 O O . PRO A 1 80 ? 18.356 18.259 7.907 1.00 45.00 80 PRO A O 1
ATOM 626 N N . ASP A 1 81 ? 16.484 17.033 7.523 1.00 52.25 81 ASP A N 1
ATOM 627 C CA . ASP A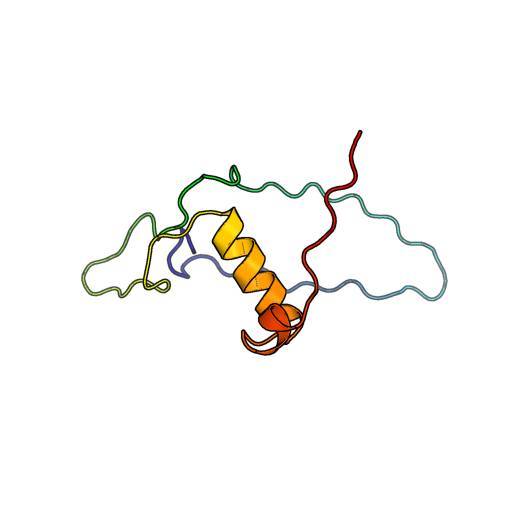 1 81 ? 16.269 17.472 6.148 1.00 52.25 81 ASP A CA 1
ATOM 628 C C . ASP A 1 81 ? 16.204 19.003 6.167 1.00 52.25 81 ASP A C 1
ATOM 630 O O . ASP A 1 81 ? 15.322 19.584 6.804 1.00 52.25 81 ASP A O 1
ATOM 634 N N . GLN A 1 82 ? 17.177 19.659 5.530 1.00 45.19 82 GLN A N 1
ATOM 635 C CA . GLN A 1 82 ? 17.091 21.089 5.287 1.00 45.19 82 GLN A CA 1
ATOM 636 C C . GLN A 1 82 ? 15.884 21.299 4.377 1.00 45.19 82 GLN A C 1
ATOM 638 O O . GLN A 1 82 ? 15.891 20.895 3.212 1.00 45.19 82 GLN A O 1
ATOM 643 N N . GLU A 1 83 ? 14.825 21.878 4.943 1.00 41.03 83 GLU A N 1
ATOM 644 C CA . GLU A 1 83 ? 13.744 22.488 4.185 1.00 41.03 83 GLU A CA 1
ATOM 645 C C . GLU A 1 83 ? 14.392 23.418 3.156 1.00 41.03 83 GLU A C 1
ATOM 647 O O . GLU A 1 83 ? 15.016 24.415 3.512 1.00 41.03 83 GLU A O 1
ATOM 652 N N . ASN A 1 84 ? 14.312 23.047 1.876 1.00 38.38 84 ASN A N 1
ATOM 653 C CA . ASN A 1 84 ? 14.645 23.961 0.795 1.00 38.38 84 ASN A CA 1
ATOM 654 C C . ASN A 1 84 ? 13.654 25.125 0.875 1.00 38.38 84 ASN A C 1
ATOM 656 O O . ASN A 1 84 ? 12.472 24.963 0.556 1.00 38.38 84 ASN A O 1
ATOM 660 N N . GLU A 1 85 ? 14.166 26.265 1.335 1.00 39.03 85 GLU A N 1
ATOM 661 C CA . GLU A 1 85 ? 13.588 27.591 1.159 1.00 39.03 85 GLU A CA 1
ATOM 662 C C . GLU A 1 85 ? 13.174 27.794 -0.305 1.00 39.03 85 GLU A C 1
ATOM 664 O O . GLU A 1 85 ? 13.907 27.446 -1.237 1.00 39.03 85 GLU A O 1
ATOM 669 N N . ALA A 1 86 ? 11.982 28.361 -0.481 1.00 35.75 86 ALA A N 1
ATOM 670 C CA . ALA A 1 86 ? 11.594 29.087 -1.682 1.00 35.75 86 ALA A CA 1
ATOM 671 C C . ALA A 1 86 ? 11.831 30.581 -1.446 1.00 35.75 86 ALA A C 1
ATOM 673 O O . ALA A 1 86 ? 11.562 31.027 -0.306 1.00 35.75 86 ALA A O 1
#

InterPro domains:
  IPR027443 Isopenicillin N synthase-like superfamily [G3DSA:2.60.120.330] (1-83)

pLDDT: mean 84.55, std 18.83, range [35.75, 97.88]

Organism: NCBI:txid210225

Foldseek 3Di:
DQQLPPDDDDDDDDDDDPPDDDDDDDDDDDDDQQDWDFHNDDDVPGDRPDPDIDGSVVVVVVVVCVVVVNDPVNVVPDDPPPDPDD

Sequence (86 aa):
YLSNGRFAAAEHQVVVNSVSGRLSVDAVHYPAKQARVQPLKLAKGEKPLIHRSLTFQEMYLEKKARELGLTTRDAKSAPPDQENEA

Secondary structure (DSSP, 8-state):
-TTTTSS----------SSS------------TT-EE--S---TTPPPSSSS-EEHHHHHHHHHHHHTT--TTTTTTSPP------

Radius of gyration: 18.14 Å; chains: 1; bounding box: 39×40×47 Å